Protein AF-A0A661B694-F1 (afdb_monomer_lite)

Structure (mmCIF, N/CA/C/O backbone):
data_AF-A0A661B694-F1
#
_entry.id   AF-A0A661B694-F1
#
loop_
_atom_site.group_PDB
_atom_site.id
_atom_site.type_symbol
_atom_site.label_atom_id
_atom_site.label_alt_id
_atom_site.label_comp_id
_atom_site.label_asym_id
_atom_site.label_entity_id
_atom_site.label_seq_id
_atom_site.pdbx_PDB_ins_code
_atom_site.Cartn_x
_atom_site.Cartn_y
_atom_site.Cartn_z
_atom_site.occupancy
_atom_site.B_iso_or_equiv
_atom_site.auth_seq_id
_atom_site.auth_comp_id
_atom_site.auth_asym_id
_atom_site.auth_atom_id
_atom_site.pdbx_PDB_model_num
ATOM 1 N N . MET A 1 1 ? 26.257 -3.246 -26.155 1.00 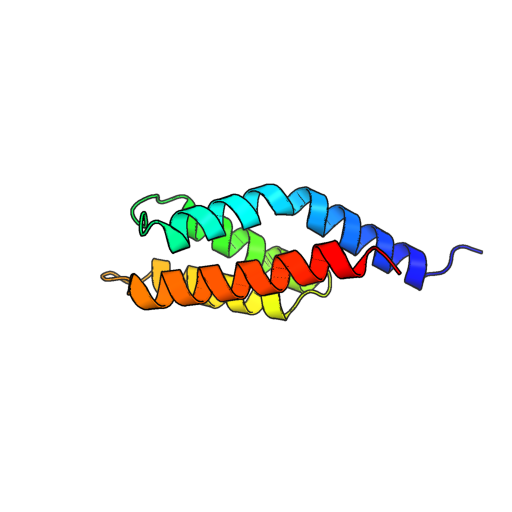69.94 1 MET A N 1
ATOM 2 C CA . MET A 1 1 ? 25.063 -2.383 -26.253 1.00 69.94 1 MET A CA 1
ATOM 3 C C . MET A 1 1 ? 24.211 -2.757 -25.059 1.00 69.94 1 MET A C 1
ATOM 5 O O . MET A 1 1 ? 23.960 -3.943 -24.912 1.00 69.94 1 MET A O 1
ATOM 9 N N . VAL A 1 2 ? 23.929 -1.825 -24.148 1.00 74.62 2 VAL A N 1
ATOM 10 C CA . VAL A 1 2 ? 23.135 -2.144 -22.950 1.00 74.62 2 VAL A CA 1
ATOM 11 C C . VAL A 1 2 ? 21.691 -2.352 -23.393 1.00 74.62 2 VAL A C 1
ATOM 13 O O . VAL A 1 2 ? 21.171 -1.521 -24.141 1.00 74.62 2 VAL A O 1
ATOM 16 N N . ASP A 1 3 ? 21.076 -3.461 -22.991 1.00 89.88 3 ASP A N 1
ATOM 17 C CA . ASP A 1 3 ? 19.670 -3.716 -23.282 1.00 89.88 3 ASP A CA 1
ATOM 18 C C . ASP A 1 3 ? 18.811 -2.791 -22.410 1.00 89.88 3 ASP A C 1
ATOM 20 O O . ASP A 1 3 ? 18.909 -2.776 -21.183 1.00 89.88 3 ASP A O 1
ATOM 24 N N . PHE A 1 4 ? 17.968 -1.983 -23.046 1.00 87.81 4 PHE A N 1
ATOM 25 C CA . PHE A 1 4 ? 17.072 -1.066 -22.349 1.00 87.81 4 PHE A CA 1
ATOM 26 C C . PHE A 1 4 ? 16.127 -1.800 -21.381 1.00 87.81 4 PHE A C 1
ATOM 28 O O . PHE A 1 4 ? 15.844 -1.294 -20.295 1.00 87.81 4 PHE A O 1
ATOM 35 N N . ASN A 1 5 ? 15.691 -3.014 -21.725 1.00 87.00 5 ASN A N 1
ATOM 36 C CA . ASN A 1 5 ? 14.832 -3.826 -20.862 1.00 87.00 5 ASN A CA 1
ATOM 37 C C . ASN A 1 5 ? 15.571 -4.323 -19.616 1.00 87.00 5 ASN A C 1
ATOM 39 O O . ASN A 1 5 ? 14.970 -4.438 -18.545 1.00 87.00 5 ASN A O 1
ATOM 43 N N . GLU A 1 6 ? 16.872 -4.585 -19.741 1.00 88.50 6 GLU A N 1
ATOM 44 C CA . GLU A 1 6 ? 17.728 -4.957 -18.616 1.00 88.50 6 GLU A CA 1
ATOM 45 C C . GLU A 1 6 ? 17.869 -3.781 -17.638 1.00 88.50 6 GLU A C 1
ATOM 47 O O . GLU A 1 6 ? 17.715 -3.960 -16.431 1.00 88.50 6 GLU A O 1
ATOM 52 N N . ILE A 1 7 ? 18.038 -2.552 -18.145 1.00 89.69 7 ILE A N 1
ATOM 53 C CA . ILE A 1 7 ? 18.081 -1.338 -17.309 1.00 89.69 7 ILE A CA 1
ATOM 54 C C . ILE A 1 7 ? 16.768 -1.154 -16.543 1.00 89.69 7 ILE A C 1
ATOM 56 O O . ILE A 1 7 ? 16.788 -0.924 -15.335 1.00 89.69 7 ILE A O 1
ATOM 60 N N . LEU A 1 8 ? 15.625 -1.254 -17.229 1.00 88.06 8 LEU A N 1
ATOM 61 C CA . LEU A 1 8 ? 14.316 -1.089 -16.591 1.00 88.06 8 LEU A CA 1
ATOM 62 C C . LEU A 1 8 ? 14.058 -2.159 -15.525 1.00 88.06 8 LEU A C 1
ATOM 64 O O . LEU A 1 8 ? 13.555 -1.840 -14.447 1.00 88.06 8 LEU A O 1
ATOM 68 N N . SER A 1 9 ? 14.438 -3.408 -15.801 1.00 86.75 9 SER A N 1
ATOM 69 C CA . SER A 1 9 ? 14.340 -4.506 -14.832 1.00 86.75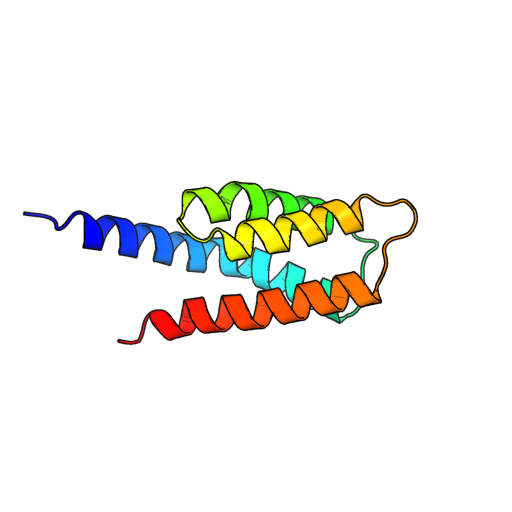 9 SER A CA 1
ATOM 70 C C . SER A 1 9 ? 15.196 -4.237 -13.595 1.00 86.75 9 SER A C 1
ATOM 72 O O . SER A 1 9 ? 14.707 -4.360 -12.473 1.00 86.75 9 SER A O 1
ATOM 74 N N . ASN A 1 10 ? 16.437 -3.780 -13.782 1.00 89.25 10 ASN A N 1
ATOM 75 C CA . ASN A 1 10 ? 17.335 -3.455 -12.675 1.00 89.25 10 ASN A CA 1
ATOM 76 C C . ASN A 1 10 ? 16.794 -2.306 -11.812 1.00 89.25 10 ASN A C 1
ATOM 78 O O . ASN A 1 10 ? 16.748 -2.438 -10.592 1.00 89.25 10 ASN A O 1
ATOM 82 N N . LEU A 1 11 ? 16.300 -1.225 -12.428 1.00 89.69 11 LEU A N 1
ATOM 83 C CA . LEU A 1 11 ? 15.695 -0.102 -11.700 1.00 89.69 11 LEU A CA 1
ATOM 84 C C . LEU A 1 11 ? 14.474 -0.535 -10.881 1.00 89.69 11 LEU A C 1
ATOM 86 O O . LEU A 1 11 ? 14.316 -0.130 -9.729 1.00 89.69 11 LEU A O 1
ATOM 90 N N . ARG A 1 12 ? 13.611 -1.379 -11.458 1.00 90.25 12 ARG A N 1
ATOM 91 C CA . ARG A 1 12 ? 12.461 -1.936 -10.737 1.00 90.25 12 ARG A CA 1
ATOM 92 C C . ARG A 1 12 ? 12.907 -2.773 -9.537 1.00 90.25 12 ARG A C 1
ATOM 94 O O . ARG A 1 12 ? 12.311 -2.666 -8.467 1.00 90.25 12 ARG A O 1
ATOM 101 N N . ASN A 1 13 ? 13.956 -3.573 -9.694 1.00 88.38 13 ASN A N 1
ATOM 102 C CA . ASN A 1 13 ? 14.455 -4.447 -8.637 1.00 88.38 13 ASN A CA 1
ATOM 103 C C . ASN A 1 13 ? 15.114 -3.655 -7.503 1.00 88.38 13 ASN A C 1
ATOM 105 O O . ASN A 1 13 ? 14.835 -3.911 -6.331 1.00 88.38 13 ASN A O 1
ATOM 109 N N . GLU A 1 14 ? 15.914 -2.640 -7.830 1.00 90.19 14 GLU A N 1
ATOM 110 C CA . GLU A 1 14 ? 16.464 -1.702 -6.846 1.00 90.19 14 GLU A CA 1
ATOM 111 C C . GLU A 1 14 ? 15.354 -1.008 -6.053 1.00 90.19 14 GLU A C 1
ATOM 113 O O . GLU A 1 14 ? 15.416 -0.948 -4.822 1.00 90.19 14 GLU A O 1
ATOM 118 N N . TYR A 1 15 ? 14.296 -0.562 -6.736 1.00 91.38 15 TYR A N 1
ATOM 119 C CA . TYR A 1 15 ? 13.129 0.013 -6.081 1.00 91.38 15 TYR A CA 1
ATOM 120 C C . TYR A 1 15 ? 12.475 -0.966 -5.102 1.00 91.38 15 TYR A C 1
ATOM 122 O O . TYR A 1 15 ? 12.278 -0.603 -3.943 1.00 91.38 15 TYR A O 1
ATOM 130 N N . ILE A 1 16 ? 12.187 -2.205 -5.525 1.00 89.50 16 ILE A N 1
ATOM 131 C CA . ILE A 1 16 ? 11.576 -3.242 -4.674 1.00 89.50 16 ILE A CA 1
ATOM 132 C C . ILE A 1 16 ? 12.415 -3.476 -3.408 1.00 89.50 16 ILE A C 1
ATOM 134 O O . ILE A 1 16 ? 11.859 -3.572 -2.312 1.00 89.50 16 ILE A O 1
ATOM 138 N N . GLN A 1 17 ? 13.745 -3.515 -3.531 1.00 88.38 17 GLN A N 1
ATOM 139 C CA . GLN A 1 17 ? 14.649 -3.657 -2.385 1.00 88.38 17 GLN A CA 1
ATOM 140 C C . GLN A 1 17 ? 14.622 -2.421 -1.473 1.00 88.38 17 GLN A C 1
ATOM 142 O O . GLN A 1 17 ? 14.574 -2.549 -0.247 1.00 88.38 17 GLN A O 1
ATOM 147 N N . GLN A 1 18 ? 14.620 -1.220 -2.055 1.00 88.62 18 GLN A N 1
ATOM 148 C CA . GLN A 1 18 ? 14.672 0.039 -1.314 1.00 88.62 18 GLN A CA 1
ATOM 149 C C . GLN A 1 18 ? 13.372 0.325 -0.553 1.00 88.62 18 GLN A C 1
ATOM 151 O O . GLN A 1 18 ? 13.408 0.673 0.629 1.00 88.62 18 GLN A O 1
ATOM 156 N N . VAL A 1 19 ? 12.222 0.169 -1.211 1.00 88.75 19 VAL A N 1
ATOM 157 C CA . VAL A 1 19 ? 10.899 0.410 -0.614 1.00 88.75 19 VAL A CA 1
ATOM 158 C C . VAL A 1 19 ? 10.426 -0.781 0.226 1.00 88.75 19 VAL A C 1
ATOM 160 O O . VAL A 1 19 ? 9.457 -0.683 0.976 1.00 88.75 19 VAL A O 1
ATOM 163 N N . GLY A 1 20 ? 11.112 -1.920 0.133 1.00 88.56 20 GLY A N 1
ATOM 164 C CA . GLY A 1 20 ? 10.683 -3.173 0.734 1.00 88.56 20 GLY A CA 1
ATOM 165 C C . GLY A 1 20 ? 10.484 -3.125 2.249 1.00 88.56 20 GLY A C 1
ATOM 166 O O . GLY A 1 20 ? 9.597 -3.803 2.773 1.00 88.56 20 GLY A O 1
ATOM 167 N N . LYS A 1 21 ? 11.267 -2.301 2.957 1.00 90.06 21 LYS A N 1
ATOM 168 C CA . LYS A 1 21 ? 11.093 -2.058 4.400 1.00 90.06 21 LYS A CA 1
ATOM 169 C C . LYS A 1 21 ? 9.800 -1.300 4.693 1.00 90.06 21 LYS A C 1
ATOM 171 O O . LYS A 1 21 ? 9.067 -1.701 5.591 1.00 90.06 21 LYS A O 1
ATOM 176 N N . ASP A 1 22 ? 9.507 -0.270 3.903 1.00 92.25 22 ASP A N 1
ATOM 177 C CA . ASP A 1 22 ? 8.300 0.550 4.032 1.00 92.25 22 ASP A CA 1
ATOM 178 C C . ASP A 1 22 ? 7.045 -0.283 3.735 1.00 92.25 22 ASP A C 1
ATOM 180 O O . ASP A 1 22 ? 6.084 -0.248 4.501 1.00 92.25 22 ASP A O 1
ATOM 184 N N . ILE A 1 23 ? 7.083 -1.103 2.675 1.00 91.62 23 ILE A N 1
ATOM 185 C CA . ILE A 1 23 ? 6.002 -2.043 2.339 1.00 91.62 23 ILE A CA 1
ATOM 186 C C . ILE A 1 23 ? 5.776 -3.034 3.484 1.00 91.62 23 ILE A C 1
ATOM 188 O O . ILE A 1 23 ? 4.643 -3.219 3.922 1.00 91.62 23 ILE A O 1
ATOM 192 N N . SER A 1 24 ? 6.846 -3.657 3.988 1.00 92.56 24 SER A N 1
ATOM 193 C CA . SER A 1 24 ? 6.736 -4.665 5.052 1.00 92.56 24 SER A CA 1
ATOM 194 C C . SER A 1 24 ? 6.191 -4.062 6.348 1.00 92.56 24 SER A C 1
ATOM 196 O O . SER A 1 24 ? 5.342 -4.667 6.998 1.00 92.56 24 SER A O 1
ATOM 198 N N . LEU A 1 25 ? 6.648 -2.857 6.705 1.00 92.69 25 LEU A N 1
ATOM 199 C CA . LEU A 1 25 ? 6.159 -2.131 7.872 1.00 92.69 25 LEU A CA 1
ATOM 200 C C . LEU A 1 25 ? 4.668 -1.811 7.736 1.00 92.69 25 LEU A C 1
ATOM 202 O O . LEU A 1 25 ? 3.903 -2.129 8.644 1.00 92.69 25 LEU A O 1
ATOM 206 N N . LEU A 1 26 ? 4.252 -1.242 6.598 1.00 93.38 26 LEU A N 1
ATOM 207 C CA . LEU A 1 26 ? 2.847 -0.933 6.335 1.00 93.38 26 LEU A CA 1
ATOM 208 C C . LEU A 1 26 ? 1.980 -2.192 6.445 1.00 93.38 26 LEU A C 1
ATOM 210 O O . LEU A 1 26 ? 1.021 -2.198 7.209 1.00 93.38 26 LEU A O 1
ATOM 214 N N . ILE A 1 27 ? 2.355 -3.280 5.764 1.00 93.69 27 ILE A N 1
ATOM 215 C CA . ILE A 1 27 ? 1.631 -4.560 5.807 1.00 93.69 27 ILE A CA 1
ATOM 216 C C . ILE A 1 27 ? 1.474 -5.067 7.246 1.00 93.69 27 ILE A C 1
ATOM 218 O O . ILE A 1 27 ? 0.365 -5.428 7.640 1.00 93.69 27 ILE A O 1
ATOM 222 N N . SER A 1 28 ? 2.554 -5.077 8.037 1.00 92.38 28 SER A N 1
ATOM 223 C CA . SER A 1 28 ? 2.518 -5.577 9.421 1.00 92.38 28 SER A CA 1
ATOM 224 C C . SER A 1 28 ? 1.507 -4.802 10.259 1.00 92.38 28 SER A C 1
ATOM 226 O O . SER A 1 28 ? 0.632 -5.395 10.888 1.00 92.38 28 SER A O 1
ATOM 228 N N . ARG A 1 29 ? 1.557 -3.465 10.206 1.00 91.75 29 ARG A N 1
ATOM 229 C CA . ARG A 1 29 ? 0.656 -2.623 11.004 1.00 91.75 29 ARG A CA 1
ATOM 230 C C . ARG A 1 29 ? -0.794 -2.724 10.548 1.00 91.75 29 ARG A C 1
ATOM 232 O O . ARG A 1 29 ? -1.689 -2.803 11.390 1.00 91.75 29 ARG A O 1
ATOM 239 N N . LEU A 1 30 ? -1.020 -2.784 9.232 1.00 91.19 30 LEU A N 1
ATOM 240 C CA . LEU A 1 30 ? -2.352 -2.991 8.668 1.00 91.19 30 LEU A CA 1
ATOM 241 C C . LEU A 1 30 ? -2.962 -4.317 9.150 1.00 91.19 30 LEU A C 1
ATOM 243 O O . LEU A 1 30 ? -4.132 -4.344 9.526 1.00 91.19 30 LEU A O 1
ATOM 247 N N . LYS A 1 31 ? -2.168 -5.395 9.216 1.00 88.75 31 LYS A N 1
ATOM 248 C CA . LYS A 1 31 ? -2.602 -6.719 9.702 1.00 88.75 31 LYS A CA 1
ATOM 249 C C . LYS A 1 31 ? -2.851 -6.751 11.211 1.00 88.75 31 LYS A C 1
ATOM 251 O O . LYS A 1 31 ? -3.842 -7.328 11.663 1.00 88.75 31 LYS A O 1
ATOM 256 N N . GLU A 1 32 ? -1.976 -6.123 11.989 1.00 87.25 32 GLU A N 1
ATOM 257 C CA . GLU A 1 32 ? -2.060 -6.081 13.455 1.00 87.25 32 GLU A CA 1
ATOM 258 C C . GLU A 1 32 ? -3.241 -5.245 13.961 1.00 87.25 32 GLU A C 1
ATOM 260 O O . GLU A 1 32 ? -3.721 -5.463 15.071 1.00 87.25 32 GLU A O 1
ATOM 265 N N . GLY A 1 33 ? -3.766 -4.338 13.136 1.00 80.62 33 GLY A N 1
ATOM 266 C CA . GLY A 1 33 ? -4.850 -3.449 13.539 1.00 80.62 33 GLY A CA 1
ATOM 267 C C . GLY A 1 33 ? -4.381 -2.175 14.243 1.00 80.62 33 GLY A C 1
ATOM 268 O O . GLY A 1 33 ? -5.183 -1.504 14.887 1.00 80.62 33 GLY A O 1
ATOM 269 N N . SER A 1 34 ? -3.088 -1.861 14.149 1.00 79.06 34 SER A N 1
ATOM 270 C CA . SER A 1 34 ? -2.465 -0.703 14.791 1.00 79.06 34 SER A CA 1
ATOM 271 C C . SER A 1 34 ? -2.479 0.477 13.822 1.00 79.06 34 SER A C 1
ATOM 273 O O . SER A 1 34 ? -1.552 0.627 13.031 1.00 79.06 34 SER A O 1
ATOM 275 N N . PHE A 1 35 ? -3.546 1.281 13.840 1.00 76.06 35 PHE A N 1
ATOM 276 C CA . PHE A 1 35 ? -3.795 2.327 12.831 1.00 76.06 35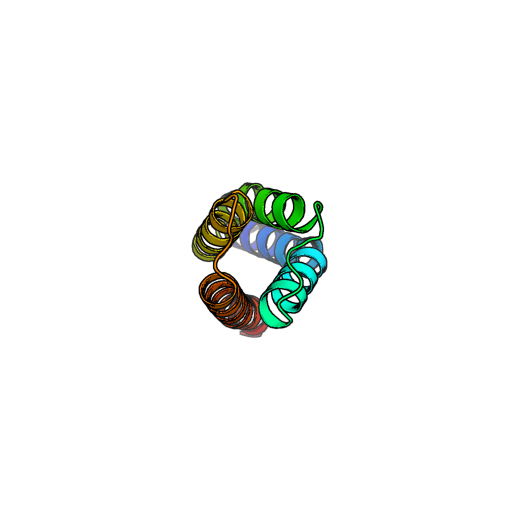 PHE A CA 1
ATOM 277 C C . PHE A 1 35 ? -3.501 3.758 13.300 1.00 76.06 35 PHE A C 1
ATOM 279 O O . PHE A 1 35 ? -3.466 4.668 12.477 1.00 76.06 35 PHE A O 1
ATOM 286 N N . ASP A 1 36 ? -3.266 3.955 14.599 1.00 65.69 36 ASP A N 1
ATOM 287 C CA . ASP A 1 36 ? -3.148 5.280 15.226 1.00 65.69 36 ASP A CA 1
ATOM 288 C C . ASP A 1 36 ? -1.775 5.948 15.027 1.00 65.69 36 ASP A C 1
ATOM 290 O O . ASP A 1 36 ? -1.506 7.006 15.594 1.00 65.69 36 ASP A O 1
ATOM 294 N N . GLU A 1 37 ? -0.884 5.352 14.228 1.00 70.00 37 GLU A N 1
ATOM 295 C CA . GLU A 1 37 ? 0.416 5.946 13.921 1.00 70.00 37 GLU A CA 1
ATOM 296 C C . GLU A 1 37 ? 0.281 6.944 12.755 1.00 70.00 37 GLU A C 1
ATOM 298 O O . GLU A 1 37 ? -0.013 6.529 11.628 1.00 70.00 37 GLU A O 1
ATOM 303 N N . PRO A 1 38 ? 0.555 8.250 12.965 1.00 65.81 38 PRO A N 1
ATOM 304 C CA . PRO A 1 38 ? 0.476 9.268 11.910 1.00 65.81 38 PRO A CA 1
ATOM 305 C C . PRO A 1 38 ? 1.334 8.939 10.680 1.00 65.81 38 PRO A C 1
ATOM 307 O O . PRO A 1 38 ? 1.042 9.368 9.561 1.00 65.81 38 PRO A O 1
ATOM 310 N N . ASP A 1 39 ? 2.381 8.142 10.883 1.00 84.81 39 ASP A N 1
ATOM 311 C CA . ASP A 1 39 ? 3.343 7.773 9.856 1.00 84.81 39 ASP A CA 1
ATOM 312 C C . ASP A 1 39 ? 2.821 6.710 8.882 1.00 84.81 39 ASP A C 1
ATOM 314 O O . ASP A 1 39 ? 3.309 6.642 7.754 1.00 84.81 39 ASP A O 1
ATOM 318 N N . LEU A 1 40 ? 1.780 5.939 9.228 1.00 90.38 40 LEU A N 1
ATOM 319 C CA . LEU A 1 40 ? 1.231 4.901 8.341 1.00 90.38 40 LEU A CA 1
ATOM 320 C C . LEU A 1 40 ? 0.668 5.477 7.048 1.00 90.38 40 LEU A C 1
ATOM 322 O O . LEU A 1 40 ? 0.930 4.964 5.958 1.00 90.38 40 LEU A O 1
ATOM 326 N N . ARG A 1 41 ? -0.055 6.593 7.158 1.00 92.56 41 ARG A N 1
ATOM 327 C CA . ARG A 1 41 ? -0.561 7.315 5.991 1.00 92.56 41 ARG A CA 1
ATOM 328 C C . ARG A 1 41 ? 0.590 7.834 5.129 1.00 92.56 41 ARG A C 1
ATOM 330 O O . ARG A 1 41 ? 0.514 7.743 3.907 1.00 92.56 41 ARG A O 1
ATOM 337 N N . ASN A 1 42 ? 1.649 8.364 5.742 1.00 92.94 42 ASN A N 1
ATOM 338 C CA . ASN A 1 42 ? 2.811 8.882 5.014 1.00 92.94 42 ASN A CA 1
ATOM 339 C C . ASN A 1 42 ? 3.555 7.763 4.275 1.00 92.94 42 ASN A C 1
ATOM 341 O O . ASN A 1 42 ? 3.962 7.946 3.128 1.00 92.94 42 ASN A O 1
ATOM 345 N N . ILE A 1 43 ? 3.679 6.590 4.898 1.00 94.38 43 ILE A N 1
ATOM 346 C CA . ILE A 1 43 ? 4.251 5.395 4.275 1.00 94.38 43 ILE A CA 1
ATOM 347 C C . ILE A 1 43 ? 3.397 4.961 3.076 1.00 94.38 43 ILE A C 1
ATOM 349 O O . ILE A 1 43 ? 3.929 4.798 1.977 1.00 94.38 43 ILE A O 1
ATOM 353 N N . ALA A 1 44 ? 2.075 4.849 3.247 1.00 95.50 44 ALA A N 1
ATOM 354 C CA . ALA A 1 44 ? 1.154 4.516 2.159 1.00 95.50 44 ALA A CA 1
ATOM 355 C C . ALA A 1 44 ? 1.241 5.533 1.005 1.00 95.50 44 ALA A C 1
ATOM 357 O O . ALA A 1 44 ? 1.375 5.150 -0.157 1.00 95.50 44 ALA A O 1
ATOM 358 N N . HIS A 1 45 ? 1.283 6.830 1.321 1.00 95.19 45 HIS A N 1
ATOM 359 C CA . HIS A 1 45 ? 1.451 7.903 0.342 1.00 95.19 45 HIS A CA 1
ATOM 360 C C . HIS A 1 45 ? 2.771 7.790 -0.441 1.00 95.19 45 HIS A C 1
ATOM 362 O O . HIS A 1 45 ? 2.787 7.894 -1.670 1.00 95.19 45 HIS A O 1
ATOM 368 N N . LYS A 1 46 ? 3.888 7.531 0.250 1.00 94.56 46 LYS A N 1
ATOM 369 C CA . LYS A 1 46 ? 5.207 7.348 -0.373 1.00 94.56 46 LYS A CA 1
ATOM 370 C C . LYS A 1 46 ? 5.226 6.141 -1.313 1.00 94.56 46 LYS A C 1
ATOM 372 O O . LYS A 1 46 ? 5.749 6.241 -2.427 1.00 94.56 46 LYS A O 1
ATOM 377 N N . ILE A 1 47 ? 4.655 5.012 -0.891 1.00 95.62 47 ILE A N 1
ATOM 378 C CA . ILE A 1 47 ? 4.569 3.799 -1.718 1.00 95.62 47 ILE A CA 1
ATOM 379 C C . ILE A 1 47 ? 3.706 4.078 -2.947 1.00 95.62 47 ILE A C 1
ATOM 381 O O . ILE A 1 47 ? 4.158 3.841 -4.064 1.00 95.62 47 ILE A O 1
ATOM 385 N N . ARG A 1 48 ? 2.521 4.675 -2.767 1.00 95.81 48 ARG A N 1
ATOM 386 C CA . ARG A 1 48 ? 1.638 5.090 -3.864 1.00 95.81 48 ARG A CA 1
ATOM 387 C C . ARG A 1 48 ? 2.381 5.926 -4.904 1.00 95.81 48 ARG A C 1
ATOM 389 O O . ARG A 1 48 ? 2.337 5.594 -6.087 1.00 95.81 48 ARG A O 1
ATOM 396 N N . GLY A 1 49 ? 3.050 6.995 -4.466 1.00 92.50 49 GLY A N 1
ATOM 397 C CA . GLY A 1 49 ? 3.713 7.949 -5.358 1.00 92.50 49 GLY A CA 1
ATOM 398 C C . GLY A 1 49 ? 4.914 7.370 -6.107 1.00 92.50 49 GLY A C 1
ATOM 399 O O . GLY A 1 49 ? 5.236 7.825 -7.202 1.00 92.50 49 GLY A O 1
ATOM 400 N N . SER A 1 50 ? 5.568 6.353 -5.546 1.00 94.38 50 SER A N 1
ATOM 401 C CA . SER A 1 50 ? 6.751 5.747 -6.158 1.00 94.38 50 SER A CA 1
ATOM 402 C C . SER A 1 50 ? 6.433 4.502 -6.991 1.00 94.38 50 SER A C 1
ATOM 404 O O . SER A 1 50 ? 6.956 4.380 -8.094 1.00 94.38 50 SER A O 1
ATOM 406 N N . ALA A 1 51 ? 5.537 3.617 -6.546 1.00 93.75 51 ALA A N 1
ATOM 407 C CA . ALA A 1 51 ? 5.304 2.313 -7.175 1.00 93.75 51 ALA A CA 1
ATOM 408 C C . ALA A 1 51 ? 4.839 2.406 -8.637 1.00 93.75 51 ALA A C 1
ATOM 410 O O . ALA A 1 51 ? 5.291 1.631 -9.480 1.00 93.75 51 ALA A O 1
ATOM 411 N N . GLY A 1 52 ? 3.995 3.391 -8.963 1.00 91.56 52 GLY A N 1
ATOM 412 C CA . GLY A 1 52 ? 3.537 3.616 -10.337 1.00 91.56 52 GLY A CA 1
ATOM 413 C C . GLY A 1 52 ? 4.679 3.991 -11.288 1.00 91.56 52 GLY A C 1
ATOM 414 O O . GLY A 1 52 ? 4.748 3.480 -12.402 1.00 91.56 52 GLY A O 1
ATOM 415 N N . THR A 1 53 ? 5.624 4.811 -10.821 1.00 91.94 53 THR A N 1
ATOM 416 C CA . THR A 1 53 ? 6.803 5.239 -11.595 1.00 91.94 53 THR A CA 1
ATOM 417 C C . THR A 1 53 ? 7.719 4.066 -11.944 1.00 91.94 53 THR A C 1
ATOM 419 O O . THR A 1 53 ? 8.293 4.036 -13.028 1.00 91.94 53 THR A O 1
ATOM 422 N N . TYR A 1 54 ? 7.820 3.076 -11.054 1.00 91.62 54 TYR A N 1
ATOM 423 C CA . TYR A 1 54 ? 8.636 1.873 -11.253 1.00 91.62 54 TYR A CA 1
ATOM 424 C C . TYR A 1 54 ? 7.871 0.714 -11.917 1.00 91.62 54 TYR A C 1
ATOM 426 O O . TYR A 1 54 ? 8.360 -0.414 -11.948 1.00 91.62 54 TYR A O 1
ATOM 434 N N . GLY A 1 55 ? 6.681 0.975 -12.469 1.00 90.50 55 GLY A N 1
ATOM 435 C CA . GLY A 1 55 ? 5.923 -0.015 -13.237 1.00 90.50 55 GLY A CA 1
ATOM 436 C C . GLY A 1 55 ? 5.238 -1.082 -12.383 1.00 90.50 55 GLY A C 1
ATOM 437 O O . GLY A 1 55 ? 5.082 -2.212 -12.839 1.00 90.50 55 GLY A O 1
ATOM 438 N N . ILE A 1 56 ? 4.838 -0.738 -11.154 1.00 93.00 56 ILE A N 1
ATOM 439 C CA . ILE A 1 56 ? 4.078 -1.613 -10.248 1.00 93.00 56 ILE A CA 1
ATOM 440 C C . ILE A 1 56 ? 2.731 -0.938 -9.913 1.00 93.00 56 ILE A C 1
ATOM 442 O O . ILE A 1 56 ? 2.518 -0.485 -8.780 1.00 93.00 56 ILE A O 1
ATOM 446 N N . PRO A 1 57 ? 1.829 -0.788 -10.903 1.00 94.19 57 PRO A N 1
ATOM 447 C CA . PRO A 1 57 ? 0.585 -0.041 -10.736 1.00 94.19 57 PRO A CA 1
ATOM 448 C C . PRO A 1 57 ? -0.326 -0.647 -9.662 1.00 94.19 57 PRO A C 1
ATOM 450 O O . PRO A 1 57 ? -0.898 0.097 -8.871 1.00 94.19 57 PRO A O 1
ATOM 453 N N . GLU A 1 58 ? -0.386 -1.973 -9.538 1.00 95.44 58 GLU A N 1
ATOM 454 C CA . GLU A 1 58 ? -1.230 -2.649 -8.547 1.00 95.44 58 GLU A CA 1
ATOM 455 C C . GLU A 1 58 ? -0.813 -2.301 -7.111 1.00 95.44 58 GLU A C 1
ATOM 457 O O . GLU A 1 58 ? -1.654 -2.110 -6.233 1.00 95.44 58 GLU A O 1
ATOM 462 N N . LEU A 1 59 ? 0.494 -2.162 -6.864 1.00 95.38 59 LEU A N 1
ATOM 463 C CA . LEU A 1 59 ? 1.002 -1.749 -5.557 1.00 95.38 59 LEU A CA 1
ATOM 464 C C . LEU A 1 59 ? 0.673 -0.279 -5.283 1.00 95.38 59 LEU A C 1
ATOM 466 O O . LEU A 1 59 ? 0.333 0.072 -4.154 1.00 95.38 59 LEU A O 1
ATOM 470 N N . SER A 1 60 ? 0.753 0.571 -6.311 1.00 96.88 60 SER A N 1
ATOM 471 C CA . SER A 1 60 ? 0.365 1.980 -6.207 1.00 96.88 60 SER A CA 1
ATOM 472 C C . SER A 1 60 ? -1.115 2.123 -5.841 1.00 96.88 60 SER A C 1
ATOM 474 O O . SER A 1 60 ? -1.455 2.893 -4.942 1.00 96.88 60 SER A O 1
ATOM 476 N N . GLU A 1 61 ? -1.987 1.334 -6.471 1.00 97.75 61 GLU A N 1
ATOM 477 C CA . GLU A 1 61 ? -3.426 1.314 -6.200 1.00 97.75 61 GLU A CA 1
ATOM 478 C C . GLU A 1 61 ? -3.755 0.806 -4.794 1.00 97.75 61 GLU A C 1
ATOM 480 O O . GLU A 1 61 ? -4.558 1.420 -4.090 1.00 97.75 61 GLU A O 1
ATOM 485 N N . LEU A 1 62 ? -3.130 -0.288 -4.352 1.00 97.44 62 LEU A N 1
ATOM 486 C CA . LEU A 1 62 ? -3.324 -0.808 -2.996 1.00 97.44 62 LEU A CA 1
ATOM 487 C C . LEU A 1 62 ? -2.863 0.196 -1.934 1.00 97.44 62 LEU A C 1
ATOM 489 O O . LEU A 1 62 ? -3.577 0.444 -0.962 1.00 97.44 62 LEU A O 1
ATOM 493 N N . ALA A 1 63 ? -1.712 0.832 -2.154 1.00 96.62 63 ALA A N 1
ATOM 494 C CA . ALA A 1 63 ? -1.214 1.879 -1.276 1.00 96.62 63 ALA A CA 1
ATOM 495 C C . ALA A 1 63 ? -2.135 3.110 -1.267 1.00 96.62 63 ALA A C 1
ATOM 497 O O . ALA A 1 63 ? -2.353 3.694 -0.209 1.00 96.62 63 ALA A O 1
ATOM 498 N N . ALA A 1 64 ? -2.739 3.472 -2.406 1.00 97.88 64 ALA A N 1
ATOM 499 C CA . ALA A 1 64 ? -3.741 4.534 -2.468 1.00 97.88 64 ALA A CA 1
ATOM 500 C C . ALA A 1 64 ? -5.001 4.187 -1.661 1.00 97.88 64 ALA A C 1
ATOM 502 O O . ALA A 1 64 ? -5.466 5.016 -0.883 1.00 97.88 64 ALA A O 1
ATOM 503 N N . LYS A 1 65 ? -5.514 2.954 -1.777 1.00 97.56 65 LYS A N 1
ATOM 504 C CA . LYS A 1 65 ? -6.658 2.484 -0.975 1.00 97.56 65 LYS A CA 1
ATOM 505 C C . LYS A 1 65 ? -6.359 2.549 0.525 1.00 97.56 65 LYS A C 1
ATOM 507 O O . LYS A 1 65 ? -7.193 3.037 1.282 1.00 97.56 65 LYS A O 1
ATOM 512 N N . ALA A 1 66 ? -5.172 2.100 0.947 1.00 95.75 66 ALA A N 1
ATOM 513 C CA . ALA A 1 66 ? -4.746 2.202 2.344 1.00 95.75 66 ALA A CA 1
ATOM 514 C C . ALA A 1 66 ? -4.651 3.666 2.797 1.00 95.75 66 ALA A C 1
ATOM 516 O O . ALA A 1 66 ? -5.175 4.021 3.849 1.00 95.75 66 ALA A O 1
ATOM 517 N N . GLU A 1 67 ? -4.018 4.526 1.993 1.00 96.00 67 GLU A N 1
ATOM 518 C CA . GLU A 1 67 ? -3.872 5.955 2.280 1.00 96.00 67 GLU A CA 1
ATOM 519 C C . GLU A 1 67 ? -5.234 6.639 2.460 1.00 96.00 67 GLU A C 1
ATOM 521 O O . GLU A 1 67 ? -5.415 7.426 3.388 1.00 96.00 67 GLU A O 1
ATOM 526 N N . ASP A 1 68 ? -6.190 6.347 1.579 1.00 95.75 68 ASP A N 1
ATOM 527 C CA . ASP A 1 68 ? -7.513 6.964 1.594 1.00 95.75 68 ASP A CA 1
ATOM 528 C C . ASP A 1 68 ? -8.387 6.445 2.742 1.00 95.75 68 ASP A C 1
ATOM 530 O O . ASP A 1 68 ? -9.141 7.219 3.332 1.00 95.75 68 ASP A O 1
ATOM 534 N N . GLU A 1 69 ? -8.247 5.175 3.124 1.00 95.06 69 GLU A N 1
ATOM 535 C CA . GLU A 1 69 ? -8.921 4.622 4.299 1.00 95.06 69 GLU A CA 1
ATOM 536 C C . GLU A 1 69 ? -8.359 5.204 5.606 1.00 95.06 69 GLU A C 1
ATOM 538 O O . GLU A 1 69 ? -9.125 5.612 6.477 1.00 95.06 69 GLU A O 1
ATOM 543 N N . LEU A 1 70 ? -7.032 5.344 5.711 1.00 92.81 70 LEU A N 1
ATOM 544 C CA . LEU A 1 70 ? -6.347 5.952 6.863 1.00 92.81 70 LEU A CA 1
ATOM 545 C C . LEU A 1 70 ? -6.629 7.457 7.022 1.00 92.81 70 LEU A C 1
ATOM 547 O O . LEU A 1 70 ? -6.394 8.014 8.091 1.00 92.81 70 LEU A O 1
ATOM 551 N N . LYS A 1 71 ? -7.117 8.144 5.980 1.00 92.00 71 LYS A N 1
ATOM 552 C CA . LYS A 1 71 ? -7.538 9.558 6.061 1.00 92.00 71 LYS A CA 1
ATOM 553 C C . LYS A 1 71 ? -8.900 9.750 6.724 1.00 92.00 71 L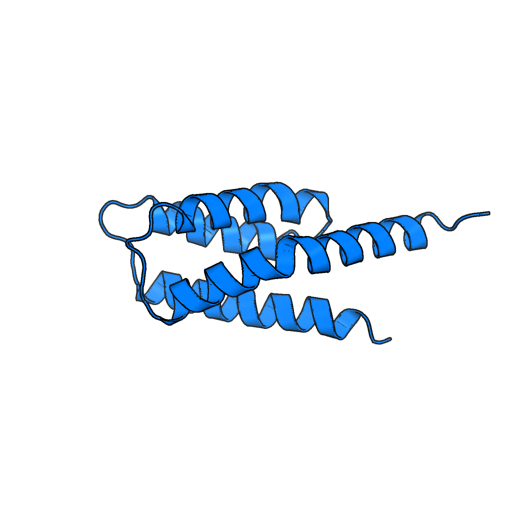YS A C 1
ATOM 555 O O . LYS A 1 71 ? -9.232 10.881 7.078 1.00 92.00 71 LYS A O 1
ATOM 560 N N . LYS A 1 72 ? -9.721 8.704 6.817 1.00 91.31 72 LYS A N 1
ATOM 561 C CA . LYS A 1 72 ? -11.081 8.816 7.351 1.00 91.31 72 LYS A CA 1
ATOM 562 C C . LYS A 1 72 ? -11.042 9.066 8.854 1.00 91.31 72 LYS A C 1
ATOM 564 O O . LYS A 1 72 ? -10.183 8.544 9.551 1.00 91.31 72 LYS A O 1
ATOM 569 N N . GLU A 1 73 ? -12.039 9.783 9.369 1.00 88.00 73 GLU A N 1
ATOM 570 C CA . GLU A 1 73 ? -12.209 9.967 10.820 1.00 88.00 73 GLU A CA 1
ATOM 571 C C . GLU A 1 73 ? -12.418 8.638 11.562 1.00 88.00 73 GLU A C 1
ATOM 573 O O . GLU A 1 73 ? -12.092 8.520 12.740 1.00 88.00 73 GLU A O 1
ATOM 578 N N . LYS A 1 74 ? -12.984 7.637 10.874 1.00 89.25 74 LYS A N 1
ATOM 579 C CA . LYS A 1 74 ? -13.214 6.281 11.387 1.00 89.25 74 LYS A CA 1
ATOM 580 C C . LYS A 1 74 ? -12.761 5.249 10.350 1.00 89.25 74 LYS A C 1
ATOM 582 O O . LYS A 1 74 ? -13.595 4.800 9.559 1.00 89.25 74 LYS A O 1
ATOM 587 N N . PRO A 1 75 ? -11.465 4.903 10.314 1.00 89.94 75 PRO A N 1
ATOM 588 C CA . PRO A 1 75 ? -10.954 3.884 9.408 1.00 89.94 75 PRO A CA 1
ATOM 589 C C . PRO A 1 75 ? -11.565 2.510 9.708 1.00 89.94 75 PRO A C 1
ATOM 591 O O . PRO A 1 75 ? -11.710 2.104 10.863 1.00 89.94 75 PRO A O 1
ATOM 594 N N . SER A 1 76 ? -11.907 1.771 8.660 1.00 93.06 76 SER A N 1
ATOM 595 C CA . SER A 1 76 ? -12.333 0.38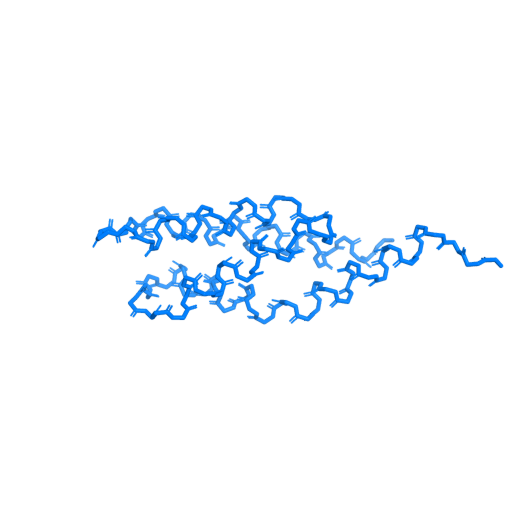0 8.743 1.00 93.06 76 SER A CA 1
ATOM 596 C C . SER A 1 76 ? -11.115 -0.519 8.898 1.00 93.06 76 SER A C 1
ATOM 598 O O . SER A 1 76 ? -10.393 -0.804 7.941 1.00 93.06 76 SER A O 1
ATOM 600 N N . GLY A 1 77 ? -10.901 -1.005 10.120 1.00 91.00 77 GLY A N 1
ATOM 601 C CA . GLY A 1 77 ? -9.795 -1.913 10.401 1.00 91.00 77 GLY A CA 1
ATOM 602 C C . GLY A 1 77 ? -9.865 -3.232 9.629 1.00 91.00 77 GLY A C 1
ATOM 603 O O . GLY A 1 77 ? -8.830 -3.791 9.285 1.00 91.00 77 GLY A O 1
ATOM 604 N N . GLU A 1 78 ? -11.067 -3.720 9.313 1.00 93.75 78 GLU A N 1
ATOM 605 C CA . GLU A 1 78 ? -11.250 -4.916 8.482 1.00 93.75 78 GLU A CA 1
ATOM 606 C C . GLU A 1 78 ? -10.778 -4.677 7.044 1.00 93.75 78 GLU A C 1
ATOM 608 O O . GLU A 1 78 ? -10.023 -5.481 6.500 1.00 93.75 78 GLU A O 1
ATOM 613 N N . LEU A 1 79 ? -11.151 -3.538 6.455 1.00 94.69 79 LEU A N 1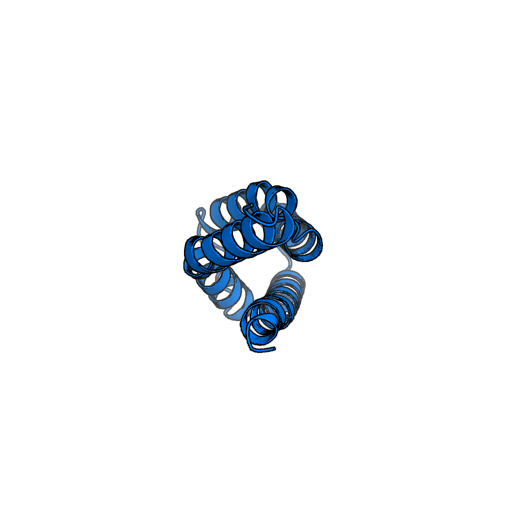
ATOM 614 C CA . LEU A 1 79 ? -10.716 -3.172 5.109 1.00 94.69 79 LEU A CA 1
ATOM 615 C C . LEU A 1 79 ? -9.198 -2.953 5.054 1.00 94.69 79 LEU A C 1
ATOM 617 O O . LEU A 1 79 ? -8.537 -3.434 4.139 1.00 94.69 79 LEU A O 1
ATOM 621 N N . LEU A 1 80 ? -8.626 -2.277 6.053 1.00 94.88 80 LEU A N 1
ATOM 622 C CA . LEU A 1 80 ? -7.179 -2.077 6.156 1.00 94.88 80 LEU A CA 1
ATOM 623 C C . LEU A 1 80 ? -6.418 -3.407 6.238 1.00 94.88 80 LEU A C 1
ATOM 625 O O . LEU A 1 80 ? -5.401 -3.567 5.563 1.00 94.88 80 LEU A O 1
ATOM 629 N N . LYS A 1 81 ? -6.938 -4.387 6.988 1.00 94.88 81 LYS A N 1
ATOM 630 C CA . LYS A 1 81 ? -6.375 -5.745 7.038 1.00 94.88 81 LYS A CA 1
ATOM 631 C C . LYS A 1 81 ? -6.420 -6.434 5.678 1.00 94.88 81 LYS A C 1
ATOM 633 O O . LYS A 1 81 ? -5.397 -6.953 5.242 1.00 94.88 81 LYS A O 1
ATOM 638 N N . GLN A 1 82 ? -7.562 -6.385 4.989 1.00 95.88 82 GLN A N 1
ATOM 639 C CA . GLN A 1 82 ? -7.709 -6.951 3.641 1.00 95.88 82 GLN A CA 1
ATOM 640 C C . GLN A 1 82 ? -6.710 -6.329 2.657 1.00 95.88 82 GLN A C 1
ATOM 642 O O . GLN A 1 82 ? -6.031 -7.049 1.926 1.00 95.88 82 GLN A O 1
ATOM 647 N N . ILE A 1 83 ? -6.549 -5.002 2.693 1.00 96.25 83 ILE A N 1
ATOM 648 C CA . ILE A 1 83 ? -5.555 -4.303 1.869 1.00 96.25 83 ILE A CA 1
ATOM 649 C C . ILE A 1 83 ? -4.139 -4.786 2.209 1.00 96.25 83 ILE A C 1
ATOM 651 O O . ILE A 1 83 ? -3.364 -5.084 1.301 1.00 96.25 83 ILE A O 1
ATOM 655 N N . GLY A 1 84 ? -3.803 -4.924 3.496 1.00 95.44 84 GLY A N 1
ATOM 656 C CA . GLY A 1 84 ? -2.514 -5.460 3.939 1.00 95.44 84 GLY A CA 1
ATOM 657 C C . GLY A 1 84 ? -2.230 -6.873 3.410 1.00 95.44 84 GLY A C 1
ATOM 658 O O . GLY A 1 84 ? -1.127 -7.138 2.935 1.00 95.44 84 GLY A O 1
ATOM 659 N N . GLU A 1 85 ? -3.223 -7.764 3.423 1.00 95.50 85 GLU A N 1
ATOM 660 C CA . GLU A 1 85 ? -3.105 -9.124 2.873 1.00 95.50 85 GLU A CA 1
ATOM 661 C C . GLU A 1 85 ? -2.924 -9.138 1.347 1.00 95.50 85 GLU A C 1
ATOM 663 O O . GLU A 1 85 ? -2.154 -9.940 0.812 1.00 95.50 85 GLU A O 1
ATOM 668 N N . GLU A 1 86 ? -3.628 -8.267 0.621 1.00 96.38 86 GLU A N 1
ATOM 669 C CA . GLU A 1 86 ? -3.459 -8.117 -0.828 1.00 96.38 86 GLU A CA 1
ATOM 670 C C . GLU A 1 86 ? -2.069 -7.569 -1.179 1.00 96.38 86 GLU A C 1
ATOM 672 O O . GLU A 1 86 ? -1.411 -8.090 -2.087 1.00 96.38 86 GLU A O 1
ATOM 677 N N . MET A 1 87 ? -1.589 -6.576 -0.422 1.00 95.38 87 MET A N 1
ATOM 678 C CA . MET A 1 87 ? -0.243 -6.017 -0.570 1.00 95.38 87 MET A CA 1
ATOM 679 C C . MET A 1 87 ? 0.840 -7.063 -0.304 1.00 95.38 87 MET A C 1
ATOM 681 O O . MET A 1 87 ? 1.810 -7.128 -1.055 1.00 95.38 87 MET A O 1
ATOM 685 N N . GLU A 1 88 ? 0.669 -7.910 0.713 1.00 94.62 88 GLU A N 1
ATOM 686 C CA . GLU A 1 88 ? 1.593 -9.007 1.029 1.00 94.62 88 GLU A CA 1
ATOM 687 C C . GLU A 1 88 ? 1.680 -10.018 -0.115 1.00 94.62 88 GLU A C 1
ATOM 689 O O . GLU A 1 88 ? 2.769 -10.288 -0.623 1.00 94.62 88 GLU A O 1
ATOM 694 N N . LYS A 1 89 ? 0.531 -10.493 -0.614 1.00 94.50 89 LYS A N 1
ATOM 695 C CA . LYS A 1 89 ? 0.478 -11.423 -1.755 1.00 94.50 89 LYS A CA 1
ATOM 696 C C . LYS A 1 89 ? 1.142 -10.842 -3.000 1.00 94.50 89 LYS A C 1
ATOM 698 O O . LYS A 1 89 ? 1.799 -11.573 -3.743 1.00 94.50 89 LYS A O 1
ATOM 703 N N . LEU A 1 90 ? 0.941 -9.552 -3.270 1.00 94.12 90 LEU A N 1
ATOM 704 C CA . LEU A 1 90 ? 1.577 -8.877 -4.398 1.00 94.12 90 LEU A CA 1
ATOM 705 C C . LEU A 1 90 ? 3.089 -8.759 -4.187 1.00 94.12 90 LEU A C 1
ATOM 707 O O . LEU A 1 90 ? 3.860 -9.100 -5.080 1.00 94.12 90 LEU A O 1
ATOM 711 N N . TYR A 1 91 ? 3.516 -8.318 -3.007 1.00 92.00 91 TYR A N 1
ATOM 712 C CA . TYR A 1 91 ? 4.925 -8.121 -2.692 1.00 92.00 91 TYR A CA 1
ATOM 713 C C . TYR A 1 91 ? 5.723 -9.430 -2.735 1.00 92.00 91 TYR A C 1
ATOM 715 O O . TYR A 1 91 ? 6.829 -9.458 -3.277 1.00 92.00 91 TYR A O 1
ATOM 723 N N . ASP A 1 92 ? 5.145 -10.538 -2.275 1.00 91.38 92 ASP A N 1
ATOM 724 C CA . ASP A 1 92 ? 5.765 -11.857 -2.395 1.00 91.38 92 ASP A CA 1
ATOM 725 C C . ASP A 1 92 ? 5.906 -12.299 -3.857 1.00 91.38 92 ASP A C 1
ATOM 727 O O . ASP A 1 92 ? 6.958 -12.807 -4.248 1.00 91.38 92 ASP A O 1
ATOM 731 N N . LYS A 1 93 ? 4.902 -12.046 -4.709 1.00 90.44 93 LYS A N 1
ATOM 732 C CA . LYS A 1 93 ? 5.013 -12.309 -6.157 1.00 90.44 93 LYS A CA 1
ATOM 733 C C . LYS A 1 93 ? 6.130 -11.491 -6.800 1.00 90.44 93 LYS A C 1
ATOM 735 O O . LYS A 1 93 ? 6.862 -12.032 -7.624 1.00 90.44 93 LYS A O 1
ATOM 740 N N . LEU A 1 94 ? 6.271 -10.223 -6.415 1.00 87.94 94 LEU A N 1
ATOM 741 C CA . LEU A 1 94 ? 7.317 -9.336 -6.926 1.00 87.94 94 LEU A CA 1
ATOM 742 C C . LEU A 1 94 ? 8.716 -9.834 -6.539 1.00 87.94 94 LEU A C 1
ATOM 744 O O . LEU A 1 94 ? 9.603 -9.829 -7.382 1.00 87.94 94 LEU A O 1
ATOM 748 N N . LYS A 1 95 ? 8.894 -10.357 -5.317 1.00 82.25 95 LYS A N 1
ATOM 749 C CA . LYS A 1 95 ? 10.156 -10.985 -4.881 1.00 82.25 95 LYS A CA 1
ATOM 750 C C . LYS A 1 95 ? 10.449 -12.329 -5.551 1.00 82.25 95 LYS A C 1
ATOM 752 O O . LYS A 1 95 ? 11.608 -12.691 -5.721 1.00 82.25 95 LYS A O 1
ATOM 757 N N . ILE A 1 96 ? 9.419 -13.127 -5.848 1.00 69.19 96 ILE A N 1
ATOM 758 C CA . ILE A 1 96 ? 9.575 -14.470 -6.437 1.00 69.19 96 ILE A CA 1
ATOM 759 C C . ILE A 1 96 ? 9.777 -14.393 -7.956 1.00 69.19 96 ILE A C 1
ATOM 761 O O . ILE A 1 96 ? 10.496 -15.223 -8.516 1.00 69.19 96 ILE A O 1
ATOM 765 N N . GLY A 1 97 ? 9.180 -13.396 -8.616 1.00 58.16 97 GLY A N 1
ATOM 766 C CA . GLY A 1 97 ? 9.346 -13.127 -10.047 1.00 58.16 97 GLY A CA 1
ATOM 767 C C . GLY A 1 97 ? 10.797 -12.883 -10.482 1.00 58.16 97 GLY A C 1
ATOM 768 O O . GLY A 1 97 ? 11.078 -12.998 -11.668 1.00 58.16 97 GLY A O 1
ATOM 769 N N . ASP A 1 98 ? 11.708 -12.640 -9.534 1.00 51.59 98 ASP A N 1
ATOM 770 C CA . ASP A 1 98 ? 13.155 -12.471 -9.732 1.00 51.59 98 ASP A CA 1
ATOM 771 C C . ASP A 1 98 ? 13.961 -13.785 -9.853 1.00 51.59 98 ASP A C 1
ATOM 773 O O . ASP A 1 98 ? 15.175 -13.744 -10.040 1.00 51.59 98 ASP A O 1
ATOM 777 N N . LYS A 1 99 ? 13.341 -14.972 -9.727 1.00 44.41 99 LYS A N 1
ATOM 778 C CA . LYS A 1 99 ? 14.054 -16.272 -9.783 1.00 44.41 99 LYS A CA 1
ATOM 779 C C . LYS A 1 99 ? 13.977 -17.026 -11.122 1.00 44.41 99 LYS A C 1
ATOM 781 O O . LYS A 1 99 ? 14.266 -18.225 -11.133 1.00 44.41 99 LYS A O 1
ATOM 786 N N . LYS A 1 100 ? 13.581 -16.396 -12.230 1.00 35.53 100 LYS A N 1
ATOM 787 C CA . LYS A 1 100 ? 13.512 -17.063 -13.543 1.00 35.53 100 LYS A CA 1
ATOM 788 C C . LYS A 1 100 ? 14.308 -16.352 -14.618 1.00 35.53 100 LYS A C 1
ATOM 790 O O . LYS A 1 100 ? 14.198 -15.114 -14.687 1.00 35.53 100 LYS A O 1
#

pLDDT: mean 88.69, std 10.84, range [35.53, 97.88]

Foldseek 3Di:
DDDPVVVLLVLLVVVLVVLVVLLVVLLVCLQVLPLPDPCSLVSLVVQLVVCVVSPNNVSNVLSVQLNVLSPDPDRDSVVSNVSSVVSVVSSVCVVVVVPD

Sequence (100 aa):
MVDFNEILSNLRNEYIQQVGKDISLLISRLKEGSFDEPDLRNIAHKIRGSAGTYGIPELSELAAKAEDELKKEKPSGELLKQIGEEMEKLYDKLKIGDKK

Secondary structure (DSSP, 8-state):
---HHHHHHHHHHHHHHHHHHHHHHHHHHHHHT----HHHHHHHHHHHHHHTTTT-HHHHHHHHHHHHHHTSSS--HHHHHHHHHHHHHHHHHHHHGGG-

Radius of gyration: 14.3 Å; chains: 1; bounding box: 38×27×42 Å